Protein AF-A0A955Q673-F1 (afdb_monomer_lite)

Structure (mmCIF, N/CA/C/O backbone):
data_AF-A0A955Q673-F1
#
_entry.id   AF-A0A955Q673-F1
#
loop_
_atom_site.group_PDB
_atom_site.id
_atom_site.type_symbol
_atom_site.label_atom_id
_atom_site.label_alt_id
_atom_site.label_comp_id
_atom_site.label_asym_id
_atom_site.label_entity_id
_atom_site.label_seq_id
_atom_site.pdbx_PDB_ins_code
_atom_site.Cartn_x
_atom_site.Ca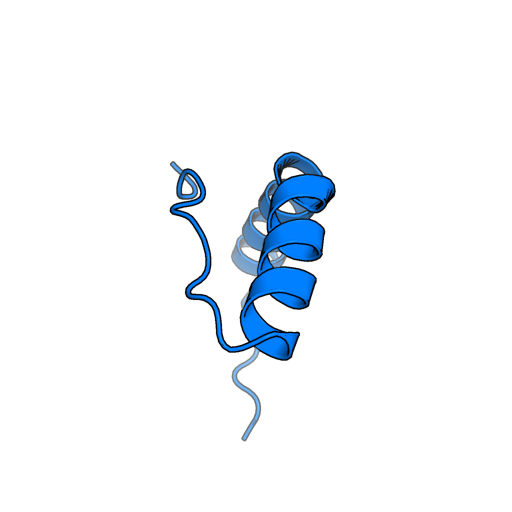rtn_y
_atom_site.Cartn_z
_atom_site.occupancy
_atom_site.B_iso_or_equiv
_atom_site.auth_seq_id
_atom_site.auth_comp_id
_atom_site.auth_asym_id
_atom_site.auth_atom_id
_atom_site.pdbx_PDB_model_num
ATOM 1 N N . MET A 1 1 ? -1.282 -18.239 -9.371 1.00 42.78 1 MET A N 1
ATOM 2 C CA . MET A 1 1 ? -0.662 -17.600 -10.551 1.00 42.78 1 MET A CA 1
ATOM 3 C C . MET A 1 1 ? -0.433 -16.142 -10.193 1.00 42.78 1 MET A C 1
ATOM 5 O O . MET A 1 1 ? -1.411 -15.446 -9.966 1.00 42.78 1 MET A O 1
ATOM 9 N N . ALA A 1 2 ? 0.815 -15.708 -10.013 1.00 65.38 2 ALA A N 1
ATOM 10 C CA . ALA A 1 2 ? 1.105 -14.303 -9.731 1.00 65.38 2 ALA A CA 1
ATOM 11 C C . ALA A 1 2 ? 1.139 -13.546 -11.064 1.00 65.38 2 ALA A C 1
ATOM 13 O O . ALA A 1 2 ? 1.933 -13.888 -11.938 1.00 65.38 2 ALA A O 1
ATOM 14 N N . GLY A 1 3 ? 0.247 -12.571 -11.241 1.00 68.12 3 GLY A N 1
ATOM 15 C CA . GLY A 1 3 ? 0.314 -11.660 -12.378 1.00 68.12 3 GLY A CA 1
ATOM 16 C C . GLY A 1 3 ? 1.566 -10.802 -12.245 1.00 68.12 3 GLY A C 1
ATOM 17 O O . GLY A 1 3 ? 1.722 -10.085 -11.260 1.00 68.12 3 GLY A O 1
ATOM 18 N N . SER A 1 4 ? 2.482 -10.899 -13.201 1.00 76.69 4 SER A N 1
ATOM 19 C CA . SER A 1 4 ? 3.652 -10.032 -13.261 1.00 76.69 4 SER A CA 1
ATOM 20 C C . SER A 1 4 ? 3.250 -8.689 -13.865 1.00 76.69 4 SER A C 1
ATOM 22 O O . SER A 1 4 ? 2.786 -8.609 -15.003 1.00 76.69 4 SER A O 1
ATOM 24 N N . LEU A 1 5 ? 3.426 -7.617 -13.094 1.00 80.19 5 LEU A N 1
ATOM 25 C CA . LEU A 1 5 ? 3.254 -6.262 -13.603 1.00 80.19 5 LEU A CA 1
ATOM 26 C C . LEU A 1 5 ? 4.434 -5.934 -14.535 1.00 80.19 5 LEU A C 1
ATOM 28 O O . LEU A 1 5 ? 5.582 -6.229 -14.185 1.00 80.19 5 LEU A O 1
ATOM 32 N N . PRO A 1 6 ? 4.217 -5.311 -15.706 1.00 89.81 6 PRO A N 1
ATOM 33 C CA . PRO A 1 6 ? 5.338 -4.856 -16.508 1.00 89.81 6 PRO A CA 1
ATOM 34 C C . PRO A 1 6 ? 6.117 -3.765 -15.749 1.00 89.81 6 PRO A C 1
ATOM 36 O O . PRO A 1 6 ? 5.561 -3.003 -14.955 1.00 89.81 6 PRO A O 1
ATOM 39 N N . LYS A 1 7 ? 7.432 -3.680 -15.991 1.00 88.00 7 LYS A N 1
ATOM 40 C CA . LYS A 1 7 ? 8.367 -2.859 -15.188 1.00 88.00 7 LYS A CA 1
ATOM 41 C C . LYS A 1 7 ? 7.949 -1.393 -15.020 1.00 88.00 7 LYS A C 1
ATOM 43 O O . LYS A 1 7 ? 8.285 -0.773 -14.018 1.00 88.00 7 LYS A O 1
ATOM 48 N N . ARG A 1 8 ? 7.259 -0.813 -16.008 1.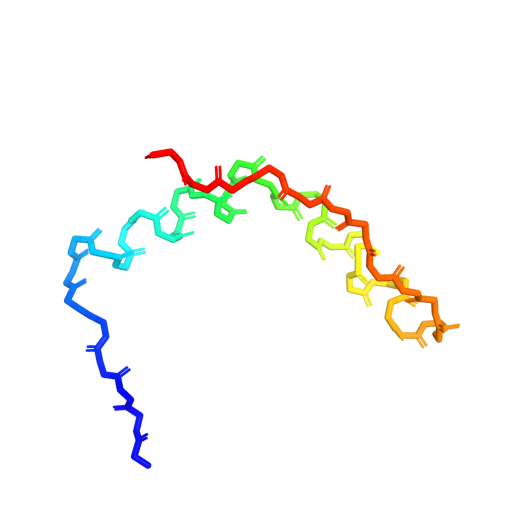00 86.19 8 ARG A N 1
ATOM 49 C CA . ARG A 1 8 ? 6.804 0.586 -15.950 1.00 86.19 8 ARG A CA 1
ATOM 50 C C . ARG A 1 8 ? 5.686 0.769 -14.929 1.00 86.19 8 ARG A C 1
ATOM 52 O O . ARG A 1 8 ? 5.746 1.694 -14.134 1.00 86.19 8 ARG A O 1
ATOM 59 N N . GLN A 1 9 ? 4.709 -0.129 -14.930 1.00 89.69 9 GLN A N 1
ATOM 60 C CA . GLN A 1 9 ? 3.602 -0.115 -13.984 1.00 89.69 9 GLN A CA 1
ATOM 61 C C . GLN A 1 9 ? 4.104 -0.391 -12.567 1.00 89.69 9 GLN A C 1
ATOM 63 O O . GLN A 1 9 ? 3.645 0.254 -11.634 1.00 89.69 9 GLN A O 1
ATOM 68 N N . GLN A 1 10 ? 5.085 -1.288 -12.412 1.00 90.56 10 GLN A N 1
ATOM 69 C CA . GLN A 1 10 ? 5.675 -1.572 -11.103 1.00 90.56 10 GLN A CA 1
ATOM 70 C C . GLN A 1 10 ? 6.304 -0.310 -10.501 1.00 90.56 10 GLN A C 1
ATOM 72 O O . GLN A 1 10 ? 5.966 0.063 -9.386 1.00 90.56 10 GLN A O 1
ATOM 77 N N . ARG A 1 11 ? 7.127 0.403 -11.280 1.00 91.00 11 ARG A N 1
ATOM 78 C CA . ARG A 1 11 ? 7.752 1.659 -10.838 1.00 91.00 11 ARG A CA 1
ATOM 79 C C . ARG A 1 11 ? 6.741 2.748 -10.490 1.00 91.00 11 ARG A C 1
ATOM 81 O O . ARG A 1 11 ? 6.985 3.522 -9.575 1.00 91.00 11 ARG A O 1
ATOM 88 N N . LEU A 1 12 ? 5.626 2.827 -11.219 1.00 91.50 12 LEU A N 1
ATOM 89 C CA . LEU A 1 12 ? 4.557 3.782 -10.910 1.00 91.50 12 LEU A CA 1
ATOM 90 C C . LEU A 1 12 ? 3.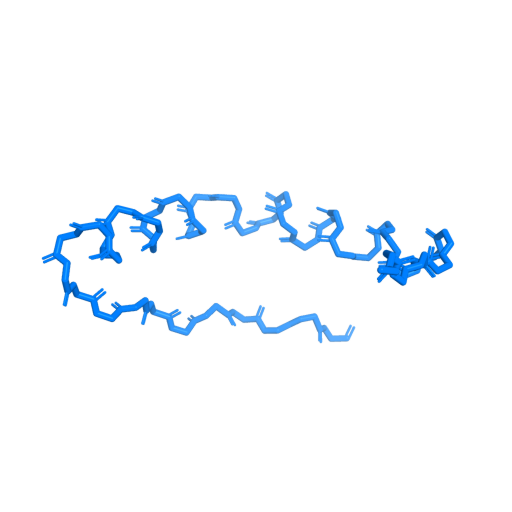914 3.473 -9.555 1.00 91.50 12 LEU A C 1
ATOM 92 O O . LEU A 1 12 ? 3.732 4.377 -8.746 1.00 91.50 12 LEU A O 1
ATOM 96 N N . VAL A 1 13 ? 3.614 2.200 -9.291 1.00 91.25 13 VAL A N 1
ATOM 97 C CA . VAL A 1 13 ? 3.047 1.765 -8.006 1.00 91.25 13 VAL A CA 1
ATOM 98 C C . VAL A 1 13 ? 4.045 1.964 -6.865 1.00 91.25 13 VAL A C 1
ATOM 100 O O . VAL A 1 13 ? 3.653 2.444 -5.808 1.00 91.25 13 VAL A O 1
ATOM 103 N N . GLU A 1 14 ? 5.324 1.654 -7.081 1.00 93.25 14 GLU A N 1
ATOM 104 C CA . GLU A 1 14 ? 6.392 1.872 -6.098 1.00 93.25 14 GLU A CA 1
ATOM 105 C C . GLU A 1 14 ? 6.533 3.359 -5.747 1.00 93.25 14 GLU A C 1
ATOM 107 O O . GLU A 1 14 ? 6.443 3.710 -4.575 1.00 93.25 14 GLU A O 1
ATOM 112 N N . ALA A 1 15 ? 6.637 4.246 -6.742 1.00 94.00 15 ALA A N 1
ATOM 113 C CA . ALA A 1 15 ? 6.745 5.688 -6.509 1.00 94.00 15 ALA A CA 1
ATOM 114 C C . ALA A 1 15 ? 5.515 6.265 -5.784 1.00 94.00 15 ALA A C 1
ATOM 116 O O . ALA A 1 15 ? 5.629 7.144 -4.930 1.00 94.00 15 ALA A O 1
ATOM 117 N N . TRP A 1 16 ? 4.322 5.760 -6.098 1.00 94.12 16 TRP A N 1
ATOM 118 C CA . TRP A 1 16 ? 3.108 6.136 -5.381 1.00 94.12 16 TRP A CA 1
ATOM 119 C C . TRP A 1 16 ? 3.099 5.647 -3.936 1.00 94.12 16 TRP A C 1
ATOM 121 O O . TRP A 1 16 ? 2.721 6.407 -3.045 1.00 94.12 16 TRP A O 1
ATOM 131 N N . ALA A 1 17 ? 3.523 4.405 -3.702 1.00 94.06 17 ALA A N 1
ATOM 132 C CA . ALA A 1 17 ? 3.596 3.825 -2.369 1.00 94.06 17 ALA A CA 1
ATOM 133 C C . ALA A 1 17 ? 4.649 4.530 -1.503 1.00 94.06 17 ALA A C 1
ATOM 135 O O . ALA A 1 17 ? 4.435 4.686 -0.306 1.00 94.06 17 ALA A O 1
ATOM 136 N N . GLU A 1 18 ? 5.750 4.993 -2.101 1.00 95.00 18 GLU A N 1
ATOM 137 C CA . GLU A 1 18 ? 6.742 5.840 -1.433 1.00 95.00 18 GLU A CA 1
ATOM 138 C C . GLU A 1 18 ? 6.143 7.194 -1.032 1.00 95.00 18 GLU A C 1
ATOM 140 O O . GLU A 1 18 ? 6.291 7.610 0.116 1.00 95.00 18 GLU A O 1
ATOM 145 N N . LEU A 1 19 ? 5.404 7.853 -1.933 1.00 94.19 19 LEU A N 1
ATOM 146 C CA . LEU A 1 19 ? 4.760 9.139 -1.646 1.00 94.19 19 LEU A CA 1
ATOM 147 C C . LEU A 1 19 ? 3.697 9.039 -0.537 1.00 94.19 19 LEU A C 1
ATOM 149 O O . LEU A 1 19 ? 3.594 9.944 0.286 1.00 94.19 19 LEU A O 1
ATOM 153 N N . HIS A 1 20 ? 2.942 7.937 -0.492 1.00 94.94 20 HIS A N 1
ATOM 154 C CA . HIS A 1 20 ? 1.831 7.728 0.451 1.00 94.94 20 HIS A CA 1
ATOM 155 C C . HIS A 1 20 ? 2.177 6.725 1.564 1.00 94.94 20 HIS A C 1
ATOM 157 O O . HIS A 1 20 ? 1.289 6.149 2.197 1.00 94.94 20 HIS A O 1
ATOM 163 N N . GLN A 1 21 ? 3.468 6.490 1.828 1.00 94.94 21 GLN A N 1
ATOM 164 C CA . GLN A 1 21 ? 3.921 5.446 2.753 1.00 94.94 21 GLN A CA 1
ATOM 165 C C . GLN A 1 21 ? 3.303 5.601 4.148 1.00 94.94 21 GLN A C 1
ATOM 167 O O . GLN A 1 21 ? 2.884 4.622 4.769 1.00 94.94 21 GLN A O 1
ATOM 172 N N . HIS A 1 22 ? 3.245 6.836 4.645 1.00 95.00 22 HIS A N 1
ATOM 173 C CA . HIS A 1 22 ? 2.692 7.130 5.960 1.00 95.00 22 HIS A CA 1
ATOM 174 C C . HIS A 1 22 ? 1.187 6.831 6.027 1.00 95.00 22 HIS A C 1
ATOM 176 O O . HIS A 1 22 ? 0.736 6.179 6.969 1.00 95.00 22 HIS A O 1
ATOM 182 N N . GLU A 1 23 ? 0.423 7.242 5.013 1.00 95.56 23 GLU A N 1
ATOM 183 C CA . GLU A 1 23 ? -1.020 6.987 4.916 1.00 95.56 23 GLU A CA 1
ATOM 184 C C . GLU A 1 23 ? -1.308 5.484 4.852 1.00 95.56 23 GLU A C 1
ATOM 186 O O . GLU A 1 23 ? -2.113 4.977 5.631 1.00 95.56 23 GLU A O 1
ATOM 191 N N . LEU A 1 24 ? -0.558 4.744 4.029 1.00 95.25 24 LEU A N 1
ATOM 192 C CA . LEU A 1 24 ? -0.669 3.287 3.926 1.00 95.25 24 LEU A CA 1
ATOM 193 C C . LEU A 1 24 ? -0.411 2.586 5.268 1.00 95.25 24 LEU A C 1
ATOM 195 O O . LEU A 1 24 ? -1.125 1.651 5.633 1.00 95.25 24 LEU A O 1
ATOM 199 N N . GLN A 1 25 ? 0.588 3.033 6.033 1.00 95.62 25 GLN A N 1
ATOM 200 C CA . GLN A 1 25 ? 0.865 2.477 7.362 1.00 95.62 25 GLN A CA 1
ATOM 201 C C . GLN A 1 25 ? -0.236 2.801 8.375 1.00 95.62 25 GLN A C 1
ATOM 203 O O . GLN A 1 25 ? -0.568 1.962 9.217 1.00 95.62 25 GLN A O 1
ATOM 208 N N . GLN A 1 26 ? -0.793 4.012 8.331 1.00 95.81 26 GLN A N 1
ATOM 209 C CA . GLN A 1 26 ? -1.914 4.387 9.189 1.00 95.81 26 GLN A CA 1
ATOM 210 C C . GLN A 1 26 ? -3.151 3.554 8.859 1.00 95.81 26 GLN A C 1
ATOM 212 O O . GLN A 1 26 ? -3.761 2.991 9.769 1.00 95.81 26 GLN A O 1
ATOM 217 N N . ASP A 1 27 ? -3.468 3.393 7.580 1.00 95.56 27 ASP A N 1
ATOM 218 C CA . ASP A 1 27 ? -4.574 2.561 7.122 1.00 95.56 27 ASP A CA 1
ATOM 219 C C . ASP A 1 27 ? -4.383 1.095 7.495 1.00 95.56 27 ASP A C 1
ATOM 221 O O . ASP A 1 27 ? -5.317 0.457 7.978 1.00 95.56 27 ASP A O 1
ATOM 225 N N . TRP A 1 28 ? -3.156 0.577 7.408 1.00 94.69 28 TRP A N 1
ATOM 226 C CA . TRP A 1 28 ? -2.834 -0.766 7.882 1.00 94.69 28 TRP A CA 1
ATOM 227 C C . TRP A 1 28 ? -3.143 -0.954 9.376 1.00 94.69 28 TRP A C 1
ATOM 229 O O . TRP A 1 28 ? -3.651 -2.000 9.788 1.00 94.69 28 TRP A O 1
ATOM 239 N N . LYS A 1 29 ? -2.880 0.057 10.213 1.00 96.00 29 LYS A N 1
ATOM 240 C CA . LYS A 1 29 ? -3.244 0.032 11.642 1.00 96.00 29 LYS A CA 1
ATOM 241 C C . LYS A 1 29 ? -4.757 0.159 11.854 1.00 96.00 29 LYS A C 1
ATOM 243 O O . LYS A 1 29 ? -5.308 -0.504 12.733 1.00 96.00 29 LYS A O 1
ATOM 248 N N . ARG A 1 30 ? -5.451 0.975 11.053 1.00 95.75 30 ARG A N 1
ATOM 249 C CA . ARG A 1 30 ? -6.921 1.111 11.103 1.00 95.75 30 ARG A CA 1
ATOM 250 C C . ARG A 1 30 ? -7.595 -0.218 10.786 1.00 95.75 30 ARG A C 1
ATOM 252 O O . ARG A 1 30 ? -8.405 -0.685 11.580 1.00 95.75 30 ARG A O 1
ATOM 259 N N . LEU A 1 31 ? -7.165 -0.878 9.714 1.00 95.81 31 LEU A N 1
ATOM 260 C CA . LEU A 1 31 ? -7.675 -2.186 9.309 1.00 95.81 31 LEU A CA 1
ATOM 261 C C . LEU A 1 31 ? -7.501 -3.238 10.408 1.00 95.81 31 LEU A C 1
ATOM 263 O O . LEU A 1 31 ? -8.444 -3.957 10.728 1.00 95.81 31 LEU A O 1
ATOM 267 N N . GLN A 1 32 ? -6.331 -3.282 11.052 1.00 95.50 32 GLN A N 1
ATOM 268 C CA . GLN A 1 32 ? -6.079 -4.191 12.178 1.00 95.50 32 GLN A CA 1
ATOM 269 C C . GLN A 1 32 ? -6.979 -3.932 13.393 1.00 95.50 32 GLN A C 1
ATOM 271 O O . GLN A 1 32 ? -7.246 -4.846 14.165 1.00 95.50 32 GLN A O 1
ATOM 276 N N . THR A 1 33 ? -7.458 -2.700 13.566 1.00 94.94 33 THR A N 1
ATOM 277 C CA . THR A 1 33 ? -8.378 -2.322 14.650 1.00 94.94 33 THR A CA 1
ATOM 278 C C . THR A 1 33 ? -9.853 -2.415 14.243 1.00 94.94 33 THR A C 1
ATOM 280 O O . THR A 1 33 ? -10.720 -1.990 15.001 1.00 94.94 33 THR A O 1
ATOM 283 N N . GLY A 1 34 ? -10.151 -2.974 13.062 1.00 94.81 34 GLY A N 1
ATOM 284 C CA . GLY A 1 34 ? -11.510 -3.119 12.530 1.00 94.81 34 GLY A CA 1
ATOM 285 C C . GLY A 1 34 ? -12.091 -1.837 11.928 1.00 94.81 34 GLY A C 1
ATOM 286 O O . GLY A 1 34 ? -13.269 -1.799 11.581 1.00 94.81 34 GLY A O 1
ATOM 287 N N . ASN A 1 35 ? -11.278 -0.789 11.793 1.00 95.31 35 ASN A N 1
ATOM 288 C CA . ASN A 1 35 ? -11.683 0.476 11.201 1.00 95.31 35 ASN A CA 1
ATOM 289 C C . ASN A 1 35 ? -11.411 0.483 9.690 1.00 95.31 35 ASN A C 1
ATOM 291 O O . ASN A 1 35 ? -10.382 -0.035 9.247 1.00 95.31 35 ASN A O 1
ATOM 295 N 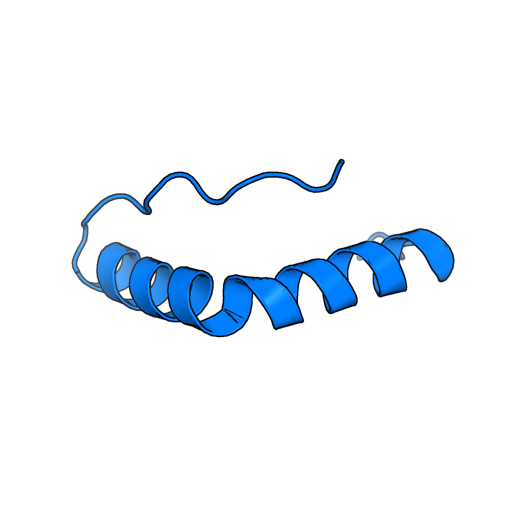N . PRO A 1 36 ? -12.282 1.114 8.884 1.00 91.62 36 PRO A N 1
ATOM 296 C CA . PRO A 1 36 ? -12.044 1.245 7.456 1.00 91.62 36 PRO A CA 1
ATOM 297 C C . PR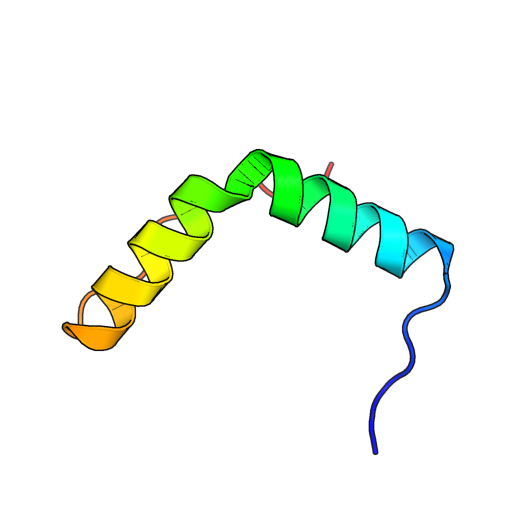O A 1 36 ? -10.813 2.132 7.175 1.00 91.62 36 PRO A C 1
ATOM 299 O O . PRO A 1 36 ? -10.534 3.070 7.945 1.00 91.62 36 PRO A O 1
ATOM 302 N N . PRO A 1 37 ? -10.088 1.855 6.075 1.00 93.50 37 PRO A N 1
ATOM 303 C CA . PRO A 1 37 ? -8.997 2.701 5.610 1.00 93.50 37 PRO A CA 1
ATOM 304 C C . PRO A 1 37 ? -9.553 4.032 5.091 1.00 93.50 37 PRO A C 1
ATOM 306 O O . PRO A 1 37 ? -10.751 4.158 4.811 1.00 93.50 37 PRO A O 1
ATOM 309 N N . LEU A 1 38 ? -8.693 5.037 4.992 1.00 93.12 38 LEU A N 1
ATOM 310 C CA . LEU A 1 38 ? -9.039 6.344 4.453 1.00 93.12 38 LEU A CA 1
ATOM 311 C C . LEU A 1 38 ? -8.779 6.398 2.937 1.00 93.12 38 LEU A C 1
ATOM 313 O O . LEU A 1 38 ? -8.018 5.597 2.397 1.00 93.12 38 LEU A O 1
ATOM 317 N N . PRO A 1 39 ? -9.443 7.308 2.205 1.00 90.00 39 PRO A N 1
ATOM 318 C CA . PRO A 1 39 ? -9.154 7.494 0.790 1.00 90.00 39 PRO A CA 1
ATOM 319 C C . PRO A 1 39 ? -7.749 8.081 0.609 1.00 90.00 39 PRO A C 1
ATOM 321 O O . PRO A 1 39 ? -7.474 9.184 1.077 1.00 90.00 39 PRO A O 1
ATOM 324 N N . ILE A 1 40 ? -6.896 7.362 -0.121 1.00 91.00 40 ILE A N 1
ATOM 325 C CA . ILE A 1 40 ? -5.571 7.822 -0.555 1.00 91.00 40 ILE A CA 1
ATOM 326 C C . ILE A 1 40 ? -5.685 8.320 -1.999 1.00 91.00 40 ILE A C 1
ATOM 328 O O . ILE A 1 40 ? -6.363 7.699 -2.825 1.00 91.00 40 ILE A O 1
ATOM 332 N N . ALA A 1 41 ? -5.044 9.447 -2.316 1.00 89.25 41 ALA A N 1
ATOM 333 C CA . ALA A 1 41 ? -5.094 10.023 -3.656 1.00 89.25 41 ALA A CA 1
ATOM 334 C C . ALA A 1 41 ? -4.568 9.019 -4.704 1.00 89.25 41 ALA A C 1
ATOM 336 O O . ALA A 1 41 ? -3.473 8.480 -4.535 1.00 89.25 41 ALA A O 1
ATOM 337 N N . PRO A 1 42 ? -5.309 8.740 -5.791 1.00 86.00 42 PRO A N 1
ATOM 338 C CA . PRO A 1 42 ? -4.873 7.769 -6.785 1.00 86.00 42 PRO A CA 1
ATOM 339 C C . PRO A 1 42 ? -3.700 8.297 -7.622 1.00 86.00 42 PRO A C 1
ATOM 341 O O . PRO A 1 42 ? -3.507 9.506 -7.776 1.00 86.00 42 PRO A O 1
ATOM 344 N N . LEU A 1 43 ? -2.953 7.365 -8.217 1.00 80.81 43 LEU A N 1
ATOM 345 C CA . LEU A 1 43 ? -2.034 7.642 -9.323 1.00 80.81 43 LEU A CA 1
ATOM 346 C C . LEU A 1 43 ? -2.767 8.402 -10.447 1.00 80.81 43 LEU A C 1
ATOM 348 O O . LEU A 1 43 ? -3.819 7.946 -10.897 1.00 80.81 43 LEU A O 1
ATOM 352 N N . LYS A 1 44 ? -2.221 9.548 -10.876 1.00 69.50 44 LYS A N 1
ATOM 353 C CA . LYS A 1 44 ? -2.689 10.309 -12.050 1.00 69.50 44 LYS A CA 1
ATOM 354 C C . LYS A 1 44 ? -2.017 9.837 -13.332 1.00 69.50 44 LYS A C 1
ATOM 356 O O . LYS A 1 44 ? -0.829 9.449 -13.257 1.00 69.50 44 LYS A O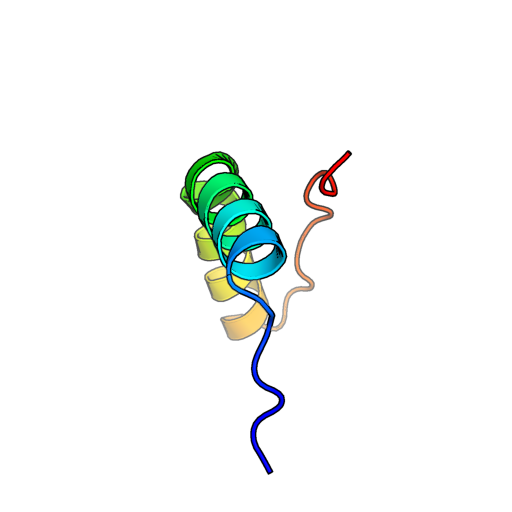 1
#

Radius of gyration: 12.67 Å; chains: 1; bounding box: 20×28×31 Å

Secondary structure (DSSP, 8-state):
-PPPPPHHHHHHHHHHHHHTHHHHHHHHHHHHTTPPPPPPPPP-

pLDDT: mean 89.23, std 10.33, range [42.78, 96.0]

Foldseek 3Di:
DDDDDPPVVVVLVVVLCVVCVVLVVVQVVCVVVVHHRDDDDDRD

Sequence (44 aa):
MAGSLPKRQQRLVEAWAELHQHELQQDWKRLQTGNPPLPIAPLK